Protein AF-A0A1F3AM57-F1 (afdb_monomer)

Secondary structure (DSSP, 8-state):
----GGGGGTTPPB-TT-EETTEE-HHHHHHHHHHHHH-----------TT-HHHHHHHHHHHHHHSSEEEEPTT---TT-EEEEEEEEEETTEEEEEEEEEEEEEETTEEEEEETTTEEEEEE-S-BTTBPPPHHHHTTEEEEEEEGGG-

Solvent-accessible surface area (backbone atoms only — not comparable to full-atom values): 8456 Å² total; per-residue (Å²): 132,89,70,58,81,64,62,84,50,52,67,33,44,58,26,87,88,18,64,47,83,90,17,22,27,34,63,25,46,41,40,46,50,31,41,75,75,64,74,41,84,62,82,84,77,73,94,56,59,96,82,29,43,56,49,50,27,49,44,54,51,49,31,46,73,74,47,62,31,42,76,47,60,89,93,65,60,43,58,71,23,34,39,37,18,47,29,83,46,80,55,96,95,38,81,45,80,39,58,46,36,42,25,27,23,67,38,74,43,30,27,38,34,47,41,88,89,68,24,19,42,77,43,34,51,36,70,48,101,88,45,66,38,35,80,94,43,40,91,28,61,76,50,39,33,34,50,59,93,77,110

Mean predicted aligned error: 6.65 Å

pLDDT: mean 82.61, std 17.7, range [31.44, 97.31]

Structure (mmCIF, N/CA/C/O backbone):
data_AF-A0A1F3AM57-F1
#
_entry.id   AF-A0A1F3AM57-F1
#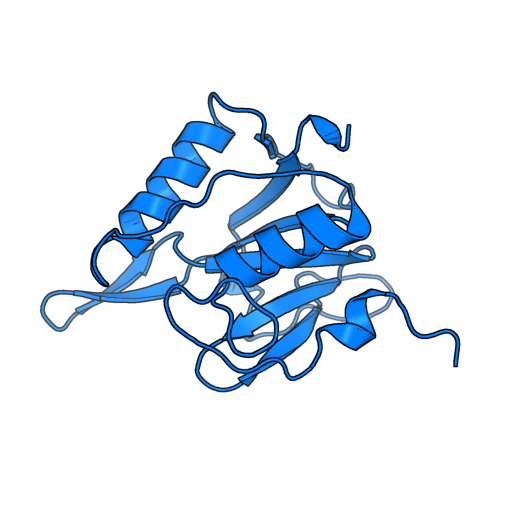
loop_
_atom_site.group_PDB
_atom_site.id
_atom_site.type_symbol
_atom_site.label_atom_id
_atom_site.label_alt_id
_atom_site.label_comp_id
_atom_site.label_asym_id
_atom_site.label_entity_id
_atom_site.label_seq_id
_atom_site.pdbx_PDB_ins_code
_atom_site.Cartn_x
_atom_site.Cartn_y
_atom_site.Cartn_z
_atom_site.occupancy
_atom_site.B_iso_or_equiv
_atom_site.auth_seq_id
_atom_site.auth_comp_id
_atom_site.auth_asym_id
_atom_site.auth_atom_id
_atom_site.pdbx_PDB_model_num
ATOM 1 N N . MET A 1 1 ? -8.028 -14.961 19.979 1.00 37.62 1 MET A N 1
ATOM 2 C CA . MET A 1 1 ? -7.288 -14.233 18.927 1.00 37.62 1 MET A CA 1
ATOM 3 C C . MET A 1 1 ? -8.313 -13.531 18.049 1.00 37.62 1 MET A C 1
ATOM 5 O O . MET A 1 1 ? -8.854 -14.176 17.162 1.00 37.62 1 MET A O 1
ATOM 9 N N . SER A 1 2 ? -8.666 -12.269 18.315 1.00 41.06 2 SER A N 1
ATOM 10 C CA . SER A 1 2 ? -9.439 -11.508 17.324 1.00 41.06 2 SER A CA 1
ATOM 11 C C . SER A 1 2 ? -8.473 -11.122 16.203 1.00 41.06 2 SER A C 1
ATOM 13 O O . SER A 1 2 ? -7.754 -10.131 16.283 1.00 41.06 2 SER A O 1
ATOM 15 N N . GLY A 1 3 ? -8.343 -11.994 15.204 1.00 55.22 3 GLY A N 1
ATOM 16 C CA . GLY A 1 3 ? -7.517 -11.702 14.038 1.00 55.22 3 GLY A CA 1
ATOM 17 C C . GLY A 1 3 ? -8.097 -10.497 13.304 1.00 55.22 3 GLY A C 1
ATOM 18 O O . GLY A 1 3 ? -9.281 -10.482 12.977 1.00 55.22 3 GLY A O 1
ATOM 19 N N . THR A 1 4 ? -7.281 -9.473 13.065 1.00 78.12 4 THR A N 1
ATOM 20 C CA . THR A 1 4 ? -7.630 -8.384 12.143 1.00 78.12 4 THR A CA 1
ATOM 21 C C . THR A 1 4 ? -7.925 -8.964 10.757 1.00 78.12 4 THR A C 1
ATOM 23 O O . THR A 1 4 ? -7.270 -9.931 10.370 1.00 78.12 4 THR A O 1
ATOM 26 N N . TRP A 1 5 ? -8.815 -8.351 9.970 1.00 92.12 5 TRP A N 1
ATOM 27 C CA . TRP A 1 5 ? -9.093 -8.754 8.576 1.00 92.12 5 TRP A CA 1
ATOM 28 C C . TRP A 1 5 ? -7.809 -8.958 7.744 1.00 92.12 5 TRP A C 1
ATOM 30 O O . TRP A 1 5 ? -7.718 -9.866 6.921 1.00 92.12 5 TRP A O 1
ATOM 40 N N . ALA A 1 6 ? -6.766 -8.173 8.032 1.00 94.25 6 ALA A N 1
ATOM 41 C CA . ALA A 1 6 ? -5.485 -8.215 7.338 1.00 94.25 6 ALA A CA 1
ATOM 42 C C . ALA A 1 6 ? -4.707 -9.529 7.519 1.00 94.25 6 ALA A C 1
ATOM 44 O O . ALA A 1 6 ? -3.848 -9.845 6.697 1.00 94.25 6 ALA A O 1
ATOM 45 N N . SER A 1 7 ? -5.002 -10.320 8.558 1.00 93.19 7 SER A N 1
ATOM 46 C CA . SER A 1 7 ? -4.339 -11.608 8.789 1.00 93.19 7 SER A CA 1
ATOM 47 C C . SER A 1 7 ? -4.559 -12.586 7.630 1.00 93.19 7 SER A C 1
ATOM 49 O O . SER A 1 7 ? -3.665 -13.373 7.336 1.00 93.19 7 SER A O 1
ATOM 51 N N . ALA A 1 8 ? -5.687 -12.481 6.916 1.00 94.31 8 ALA A N 1
ATOM 52 C CA . ALA A 1 8 ? -6.000 -13.298 5.739 1.00 94.31 8 ALA A CA 1
ATOM 53 C C . ALA A 1 8 ? -5.132 -12.987 4.502 1.00 94.31 8 ALA A C 1
ATOM 55 O O . ALA A 1 8 ? -5.259 -13.664 3.482 1.00 94.31 8 ALA A O 1
ATOM 56 N N . TYR A 1 9 ? -4.284 -11.958 4.578 1.00 96.12 9 TYR A N 1
ATOM 57 C CA . TYR A 1 9 ? -3.409 -11.515 3.494 1.00 96.12 9 TYR A CA 1
ATOM 58 C C . TYR A 1 9 ? -1.933 -11.653 3.835 1.00 96.12 9 TYR A C 1
ATOM 60 O O . TYR A 1 9 ? -1.102 -11.225 3.042 1.00 96.12 9 TYR A O 1
ATOM 68 N N . ILE A 1 10 ? -1.568 -12.182 5.001 1.00 96.12 10 ILE A N 1
ATOM 69 C CA . ILE A 1 10 ? -0.164 -12.424 5.346 1.00 96.12 10 ILE A CA 1
ATOM 70 C C . ILE A 1 10 ? 0.301 -13.690 4.621 1.00 96.12 10 ILE A C 1
ATOM 72 O O . ILE A 1 10 ? -0.381 -14.709 4.658 1.00 96.12 10 ILE A O 1
ATOM 76 N N . GLY A 1 11 ? 1.467 -13.633 3.974 1.00 96.31 11 GLY A N 1
ATOM 77 C CA . GLY A 1 11 ? 2.055 -14.782 3.281 1.00 96.31 11 GLY A CA 1
ATOM 78 C C . GLY A 1 11 ? 1.476 -15.071 1.892 1.00 96.31 11 GLY A C 1
ATOM 79 O O . GLY A 1 11 ? 1.730 -16.143 1.351 1.00 96.31 11 GLY A O 1
ATOM 80 N N . LEU A 1 12 ? 0.740 -14.138 1.281 1.00 97.31 12 LEU A N 1
ATOM 81 C CA . LEU A 1 12 ? 0.358 -14.243 -0.128 1.00 97.31 12 LEU A CA 1
ATOM 82 C C . LEU A 1 12 ? 1.614 -14.209 -1.015 1.00 97.31 12 LEU A C 1
ATOM 84 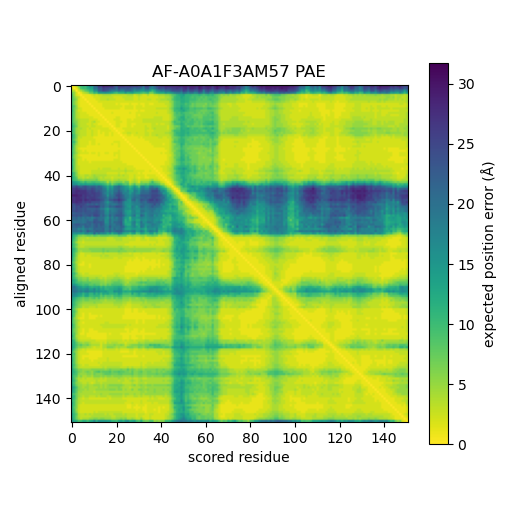O O . LEU A 1 12 ? 2.522 -13.398 -0.778 1.00 97.31 12 LEU A O 1
ATOM 88 N N . PRO A 1 13 ? 1.691 -15.071 -2.042 1.00 96.50 13 PRO A N 1
ATOM 89 C CA . PRO A 1 13 ? 2.841 -15.124 -2.928 1.00 96.50 13 PRO A CA 1
ATOM 90 C C . PRO A 1 13 ? 2.918 -13.874 -3.806 1.00 96.50 13 PRO A C 1
ATOM 92 O O . PRO A 1 13 ? 1.913 -13.325 -4.263 1.00 96.50 13 PRO A O 1
ATOM 95 N N . TYR A 1 14 ? 4.146 -13.431 -4.073 1.00 93.69 14 TYR A N 1
ATOM 96 C CA . TYR A 1 14 ? 4.367 -12.342 -5.014 1.00 93.69 14 TYR A CA 1
ATOM 97 C C . TYR A 1 14 ? 4.258 -12.858 -6.450 1.00 93.69 14 TYR A C 1
ATOM 99 O O . TYR A 1 14 ? 4.990 -13.770 -6.837 1.00 93.69 14 TYR A O 1
ATOM 107 N N . ARG A 1 15 ? 3.421 -12.210 -7.260 1.00 91.44 15 ARG A N 1
ATOM 108 C CA . ARG A 1 15 ? 3.331 -12.413 -8.709 1.00 91.44 15 ARG A CA 1
ATOM 109 C C . ARG A 1 15 ? 3.274 -11.046 -9.381 1.00 91.44 15 ARG A C 1
ATOM 111 O O . ARG A 1 15 ? 2.407 -10.241 -9.061 1.00 91.44 15 ARG A O 1
ATOM 118 N N . ALA A 1 16 ? 4.205 -10.767 -10.293 1.00 85.25 16 ALA A N 1
ATOM 119 C CA . ALA A 1 16 ? 4.155 -9.535 -11.082 1.00 85.25 16 ALA A CA 1
ATOM 120 C C . ALA A 1 16 ? 2.835 -9.484 -11.869 1.00 85.25 16 ALA A C 1
ATOM 122 O O . ALA A 1 16 ? 2.442 -10.501 -12.435 1.00 85.25 16 ALA A O 1
ATOM 123 N N . ASN A 1 17 ? 2.151 -8.336 -11.866 1.00 81.50 17 ASN A N 1
ATOM 124 C CA . ASN A 1 17 ? 0.811 -8.163 -12.439 1.00 81.50 17 ASN A CA 1
ATOM 125 C C . ASN A 1 17 ? -0.271 -9.070 -11.825 1.00 81.50 17 ASN A C 1
ATOM 127 O O . ASN A 1 17 ? -1.369 -9.173 -12.358 1.00 81.50 17 ASN A O 1
ATOM 131 N N . GLY A 1 18 ? 0.009 -9.707 -10.686 1.00 87.44 18 GLY A N 1
ATOM 132 C CA . GLY A 1 18 ? -0.951 -10.544 -9.983 1.00 87.44 18 GLY A CA 1
ATOM 133 C C . GLY A 1 18 ? -2.069 -9.719 -9.346 1.00 87.44 18 GLY A C 1
ATOM 134 O O . GLY A 1 18 ? -1.809 -8.628 -8.823 1.00 87.44 18 GLY A O 1
ATOM 135 N N . ARG A 1 19 ? -3.303 -10.227 -9.390 1.00 90.00 19 ARG A N 1
ATOM 136 C CA . ARG A 1 19 ? -4.524 -9.556 -8.899 1.00 90.00 19 ARG A CA 1
ATOM 137 C C . ARG A 1 19 ? -5.374 -10.430 -7.976 1.00 90.00 19 ARG A C 1
ATOM 139 O O . ARG A 1 19 ? -6.403 -9.973 -7.496 1.00 90.00 19 ARG A O 1
ATOM 146 N N . GLU A 1 20 ? -4.925 -11.650 -7.706 1.00 90.94 20 GLU A N 1
ATOM 147 C CA . GLU A 1 20 ? -5.691 -12.667 -6.992 1.00 90.94 20 GLU A CA 1
ATOM 148 C C . GLU A 1 20 ? -4.884 -13.256 -5.833 1.00 90.94 20 GLU A C 1
ATOM 150 O O . GLU A 1 20 ? -3.666 -13.111 -5.745 1.00 90.94 20 GLU A O 1
ATOM 155 N N . ARG A 1 21 ? -5.561 -13.946 -4.914 1.00 93.19 21 ARG A N 1
ATOM 156 C CA . ARG A 1 21 ? -4.947 -14.495 -3.693 1.00 93.19 21 ARG A CA 1
ATOM 157 C C . ARG A 1 21 ? -3.844 -15.532 -3.966 1.00 93.19 21 ARG A C 1
ATOM 159 O O . ARG A 1 21 ? -2.987 -15.738 -3.113 1.00 93.19 21 ARG A O 1
ATOM 166 N N . ASP A 1 22 ? -3.815 -16.153 -5.143 1.00 93.12 22 ASP A N 1
ATOM 167 C CA . ASP A 1 22 ? -2.760 -17.087 -5.566 1.00 93.12 22 ASP A CA 1
ATOM 168 C C . ASP A 1 22 ? -1.483 -16.381 -6.088 1.00 93.12 22 ASP A C 1
ATOM 170 O O . ASP A 1 22 ? -0.495 -17.033 -6.453 1.00 93.12 22 ASP A O 1
ATOM 174 N N . GLY A 1 23 ? -1.492 -15.045 -6.133 1.00 93.56 23 GLY A N 1
ATOM 175 C CA . GLY A 1 23 ? -0.388 -14.221 -6.599 1.00 93.56 23 GLY A CA 1
ATOM 176 C C . GLY A 1 23 ? -0.778 -12.757 -6.772 1.00 93.56 23 GLY A C 1
ATOM 177 O O . GLY A 1 23 ? -1.564 -12.424 -7.657 1.00 93.56 23 GLY A O 1
ATOM 178 N N . VAL A 1 24 ? -0.135 -11.863 -6.015 1.00 93.31 24 VAL A N 1
ATOM 179 C CA . VAL A 1 24 ? -0.315 -10.403 -6.139 1.00 93.31 24 VAL A CA 1
ATOM 180 C C . VAL A 1 24 ? 1.008 -9.658 -6.288 1.00 93.31 24 VAL A C 1
ATOM 182 O O . VAL A 1 24 ? 2.049 -10.094 -5.794 1.00 93.31 24 VAL A O 1
ATOM 185 N N . ASP A 1 25 ? 0.978 -8.495 -6.937 1.00 90.19 25 ASP A N 1
ATOM 186 C CA . ASP A 1 25 ? 2.015 -7.476 -6.757 1.00 90.19 25 ASP A CA 1
ATOM 187 C C . ASP A 1 25 ? 1.569 -6.435 -5.715 1.00 90.19 25 ASP A C 1
ATOM 189 O O . ASP A 1 25 ? 0.530 -6.581 -5.070 1.00 90.19 25 ASP A O 1
ATOM 193 N N . CYS A 1 26 ? 2.365 -5.383 -5.501 1.00 90.31 26 CYS A N 1
ATOM 194 C CA . CYS A 1 26 ? 2.023 -4.375 -4.499 1.00 90.31 26 CYS A CA 1
ATOM 195 C C . CYS A 1 26 ? 0.736 -3.606 -4.818 1.00 90.31 26 CYS A C 1
ATOM 197 O O . CYS A 1 26 ? 0.016 -3.266 -3.886 1.00 90.31 26 CYS A O 1
ATOM 199 N N . TRP A 1 27 ? 0.428 -3.360 -6.096 1.00 89.69 27 TRP A N 1
ATOM 200 C CA . TRP A 1 27 ? -0.819 -2.701 -6.476 1.00 89.69 27 TRP A CA 1
ATOM 201 C C . TRP A 1 27 ? -1.989 -3.680 -6.454 1.00 89.69 27 TRP A C 1
ATOM 203 O O . TRP A 1 27 ? -3.032 -3.364 -5.897 1.00 89.69 27 TRP A O 1
ATOM 213 N N . GLY A 1 28 ? -1.798 -4.895 -6.970 1.00 90.44 28 GLY A N 1
ATOM 214 C CA . GLY A 1 28 ? -2.783 -5.970 -6.898 1.00 90.44 28 GLY A CA 1
ATOM 215 C C . GLY A 1 28 ? -3.231 -6.262 -5.469 1.00 90.44 28 GLY A C 1
ATOM 216 O O . GLY A 1 28 ? -4.421 -6.427 -5.236 1.00 90.44 28 GLY A O 1
ATOM 217 N N . LEU A 1 29 ? -2.312 -6.222 -4.499 1.00 94.56 29 LEU A N 1
ATOM 218 C CA . LEU A 1 29 ? -2.644 -6.359 -3.082 1.00 94.56 29 LEU A CA 1
ATOM 219 C C . LEU A 1 29 ? -3.525 -5.211 -2.568 1.00 94.56 29 LEU A C 1
ATOM 221 O O . LEU A 1 29 ? -4.501 -5.466 -1.871 1.00 94.56 29 LEU A O 1
ATOM 225 N N . VAL A 1 30 ? -3.196 -3.959 -2.910 1.00 93.31 30 VAL A N 1
ATOM 226 C CA . VAL A 1 30 ? -4.009 -2.787 -2.540 1.00 93.31 30 VAL A CA 1
ATOM 227 C C . VAL A 1 30 ? -5.409 -2.906 -3.140 1.00 93.31 30 VAL A C 1
ATOM 229 O O . VAL A 1 30 ? -6.388 -2.764 -2.415 1.00 93.31 30 VAL A O 1
ATOM 232 N N . ARG A 1 31 ? -5.506 -3.222 -4.438 1.00 91.94 31 ARG A N 1
ATOM 233 C CA . ARG A 1 31 ? -6.783 -3.416 -5.140 1.00 91.94 31 ARG A CA 1
ATOM 234 C C . ARG A 1 31 ? -7.634 -4.490 -4.483 1.00 91.94 31 ARG A C 1
ATOM 236 O O . ARG A 1 31 ? -8.794 -4.239 -4.185 1.00 91.94 31 ARG A O 1
ATOM 243 N N . LEU A 1 32 ? -7.039 -5.655 -4.231 1.00 94.88 32 LEU A N 1
ATOM 244 C CA . LEU A 1 32 ? -7.718 -6.789 -3.618 1.00 94.88 32 LEU A CA 1
ATOM 245 C C . LEU A 1 32 ? -8.290 -6.410 -2.246 1.00 94.88 32 LEU A C 1
ATOM 247 O O . LEU A 1 32 ? -9.470 -6.619 -1.992 1.00 94.88 32 LEU A O 1
ATOM 251 N N . VAL A 1 33 ? -7.480 -5.779 -1.390 1.00 96.31 33 VAL A N 1
ATOM 252 C CA . VAL A 1 33 ? -7.913 -5.350 -0.051 1.00 96.31 33 VAL A CA 1
ATOM 253 C C . VAL A 1 33 ? -9.032 -4.308 -0.114 1.00 96.31 33 VAL A C 1
ATOM 255 O O . VAL A 1 33 ? -10.008 -4.419 0.628 1.00 96.31 33 VAL A O 1
ATOM 258 N N . LEU A 1 34 ? -8.903 -3.293 -0.973 1.00 94.62 34 LEU A N 1
ATOM 259 C CA . LEU A 1 34 ? -9.906 -2.233 -1.104 1.00 94.62 34 LEU A CA 1
ATOM 260 C C . LEU A 1 34 ? -11.237 -2.761 -1.648 1.00 94.62 34 LEU A C 1
ATOM 262 O O . LEU A 1 34 ? -12.293 -2.397 -1.127 1.00 94.62 34 LEU A O 1
ATOM 266 N N . ALA A 1 35 ? -11.190 -3.656 -2.634 1.00 95.12 35 ALA A N 1
ATOM 267 C CA . ALA A 1 35 ? -12.380 -4.284 -3.186 1.00 95.12 35 ALA A CA 1
ATOM 268 C C . ALA A 1 35 ? -13.085 -5.162 -2.139 1.00 95.12 35 ALA A C 1
ATOM 270 O O . ALA A 1 35 ? -14.287 -5.016 -1.928 1.00 95.12 35 ALA A O 1
ATOM 271 N N . GLU A 1 36 ? -12.344 -6.033 -1.444 1.00 95.50 36 GLU A N 1
ATOM 272 C CA . GLU A 1 36 ? -12.927 -6.998 -0.504 1.00 95.50 36 GLU A CA 1
ATOM 273 C C . GLU A 1 36 ? -13.434 -6.368 0.804 1.00 95.50 36 GLU A C 1
ATOM 275 O O . GLU A 1 36 ? -14.424 -6.841 1.364 1.00 95.50 36 GLU A O 1
A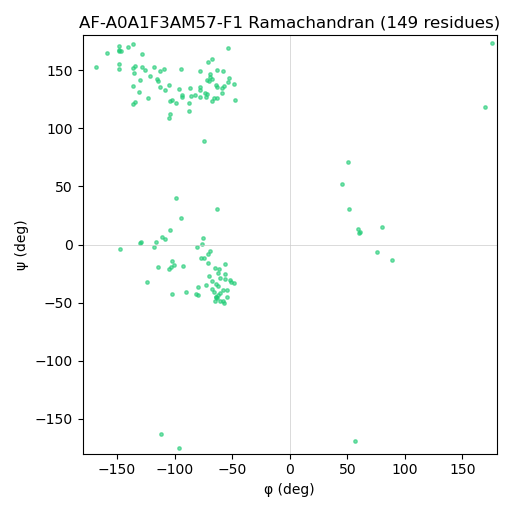TOM 280 N N . HIS A 1 37 ? -12.767 -5.330 1.323 1.00 95.81 37 HIS A N 1
ATOM 281 C CA . HIS A 1 37 ? -13.068 -4.797 2.661 1.00 95.81 37 HIS A CA 1
ATOM 282 C C . HIS A 1 37 ? -13.631 -3.382 2.691 1.00 95.81 37 HIS A C 1
ATOM 284 O O . HIS A 1 37 ? -14.231 -3.008 3.698 1.00 95.81 37 HIS A O 1
ATOM 290 N N . ALA A 1 38 ? -13.453 -2.604 1.626 1.00 93.00 38 ALA A N 1
ATOM 291 C CA . ALA A 1 38 ? -13.942 -1.233 1.567 1.00 93.00 38 ALA A CA 1
ATOM 292 C C . ALA A 1 38 ? -14.974 -0.999 0.455 1.00 93.00 38 ALA A C 1
ATOM 294 O O . ALA A 1 38 ? -15.482 0.113 0.344 1.00 93.00 38 ALA A O 1
ATOM 295 N N . ALA A 1 39 ? -15.284 -2.017 -0.362 1.00 94.69 39 ALA A N 1
ATOM 296 C CA . ALA A 1 39 ? -16.121 -1.882 -1.556 1.00 94.69 39 ALA A CA 1
ATOM 297 C C . ALA A 1 39 ? -15.652 -0.745 -2.491 1.00 94.69 39 ALA A C 1
ATOM 299 O O . ALA A 1 39 ? -16.452 -0.118 -3.184 1.00 94.69 39 ALA A O 1
ATOM 300 N N . VAL A 1 40 ? -14.341 -0.472 -2.503 1.00 90.75 40 VAL A N 1
ATOM 301 C CA . VAL A 1 40 ? -13.721 0.533 -3.368 1.00 90.75 40 VAL A CA 1
ATOM 302 C C . VAL A 1 40 ? -12.998 -0.191 -4.491 1.00 90.75 40 VAL A C 1
ATOM 304 O O . VAL A 1 40 ? -11.950 -0.798 -4.274 1.00 90.75 40 VAL A O 1
ATOM 307 N N . ASP A 1 41 ? -13.542 -0.094 -5.701 1.00 87.38 41 ASP A N 1
ATOM 308 C CA . ASP A 1 41 ? -12.815 -0.493 -6.899 1.00 87.38 41 ASP A CA 1
ATOM 309 C C . ASP A 1 41 ? -11.899 0.649 -7.340 1.00 87.38 41 ASP A C 1
ATOM 311 O O . ASP A 1 41 ? -12.315 1.804 -7.468 1.00 87.38 41 ASP A O 1
ATOM 315 N N . VAL A 1 42 ? -10.630 0.322 -7.549 1.00 82.56 42 VAL A N 1
ATOM 316 C CA . VAL A 1 42 ? -9.633 1.256 -8.066 1.00 82.56 42 VAL A CA 1
ATOM 317 C C . VAL A 1 42 ? -9.051 0.677 -9.352 1.00 82.56 42 VAL A C 1
ATOM 319 O O . VAL A 1 42 ? -8.887 -0.548 -9.449 1.00 82.56 42 VAL A O 1
ATOM 322 N N . PRO A 1 43 ? -8.707 1.524 -10.341 1.00 78.69 43 PRO A N 1
ATOM 323 C CA . PRO A 1 43 ? -8.306 1.047 -11.655 1.00 78.69 43 PRO A CA 1
ATOM 324 C C . PRO A 1 43 ? -7.174 0.019 -11.599 1.00 78.69 43 PRO A C 1
ATOM 326 O O . PRO A 1 43 ? -6.201 0.166 -10.844 1.00 78.69 43 PRO A O 1
ATOM 329 N N . ASP A 1 44 ? -7.266 -1.009 -12.448 1.00 72.81 44 ASP A N 1
ATOM 330 C CA . ASP A 1 44 ? -6.063 -1.751 -12.792 1.00 72.81 44 ASP A CA 1
ATOM 331 C C . ASP A 1 44 ? -5.163 -0.828 -13.595 1.00 72.81 44 ASP A C 1
ATOM 333 O O . ASP A 1 44 ? -5.554 -0.307 -14.638 1.00 72.81 44 ASP A O 1
ATOM 337 N N . TYR A 1 45 ? -3.943 -0.639 -13.121 1.00 62.41 45 TYR A N 1
ATOM 338 C CA . TYR A 1 45 ? -2.924 0.042 -13.903 1.00 62.41 45 TYR A CA 1
ATOM 339 C C . TYR A 1 45 ? -2.048 -0.970 -14.678 1.00 62.41 45 TYR A C 1
ATOM 341 O O . TYR A 1 45 ? -0.906 -0.651 -14.988 1.00 62.41 45 TYR A O 1
ATOM 349 N N . GLY A 1 46 ? -2.556 -2.187 -14.931 1.00 43.56 46 GLY A N 1
ATOM 350 C CA . GLY A 1 46 ? -1.879 -3.324 -15.573 1.00 43.56 46 GLY A CA 1
ATOM 351 C C . GLY A 1 46 ? -1.524 -3.152 -17.060 1.00 43.56 46 GLY A C 1
ATOM 352 O O . GLY A 1 46 ? -2.090 -2.310 -17.748 1.00 43.56 46 GLY A O 1
ATOM 353 N N . GLU A 1 47 ? -0.557 -3.975 -17.497 1.00 36.94 47 GLU A N 1
ATOM 354 C CA . GLU A 1 47 ? 0.238 -3.916 -18.743 1.00 36.94 47 GLU A CA 1
ATOM 355 C C . GLU A 1 47 ? 0.895 -2.570 -19.029 1.00 36.94 47 GLU A C 1
ATOM 357 O O . GLU A 1 47 ? 0.591 -1.828 -19.959 1.00 36.94 47 GLU A O 1
ATOM 362 N N . VAL A 1 48 ? 1.899 -2.295 -18.217 1.00 36.09 48 VAL A N 1
ATOM 363 C CA . VAL A 1 48 ? 2.973 -1.400 -18.592 1.00 36.09 48 VAL A CA 1
ATOM 364 C C . VAL A 1 48 ? 4.237 -2.198 -18.234 1.00 36.09 48 VAL A C 1
ATOM 366 O O . VAL A 1 48 ? 4.265 -2.842 -17.181 1.00 36.09 48 VAL A O 1
ATOM 369 N N . ASP A 1 49 ? 5.204 -2.287 -19.146 1.00 31.44 49 ASP A N 1
ATOM 370 C CA . ASP A 1 49 ? 6.347 -3.215 -19.110 1.00 31.44 49 ASP A CA 1
ATOM 371 C C . ASP A 1 49 ? 7.126 -3.104 -17.777 1.00 31.44 49 ASP A C 1
ATOM 373 O O . ASP A 1 49 ? 6.926 -2.171 -17.002 1.00 31.44 49 ASP A O 1
ATOM 377 N N . ALA A 1 50 ? 8.065 -3.997 -17.449 1.00 34.88 50 ALA A N 1
ATOM 378 C CA . ALA A 1 50 ? 8.823 -3.893 -16.183 1.00 34.88 50 ALA A CA 1
ATOM 379 C C . ALA A 1 50 ? 9.560 -2.531 -16.007 1.00 34.88 50 ALA A C 1
ATOM 381 O O . ALA A 1 50 ? 9.923 -2.150 -14.889 1.00 34.88 50 ALA A O 1
ATOM 382 N N . ALA A 1 51 ? 9.722 -1.776 -17.102 1.00 31.64 51 ALA A N 1
ATOM 383 C CA . ALA A 1 51 ? 10.203 -0.395 -17.174 1.00 31.64 51 ALA A CA 1
ATOM 384 C C . ALA A 1 51 ? 9.164 0.688 -16.774 1.00 31.64 51 ALA A C 1
ATOM 386 O O . ALA A 1 51 ? 9.520 1.839 -16.525 1.00 31.64 51 ALA A O 1
ATOM 387 N N . ASP A 1 52 ? 7.889 0.338 -16.634 1.00 37.97 52 ASP A N 1
ATOM 388 C CA . ASP A 1 52 ? 6.762 1.256 -16.469 1.00 37.97 52 ASP A CA 1
ATOM 389 C C . ASP A 1 52 ? 6.104 1.236 -15.077 1.00 37.97 52 ASP A C 1
ATOM 391 O O . ASP A 1 52 ? 5.158 1.979 -14.799 1.00 37.97 52 ASP A O 1
ATOM 395 N N . LEU A 1 53 ? 6.685 0.513 -14.124 1.00 42.03 53 LEU A N 1
ATOM 396 C CA . LEU A 1 53 ? 6.460 0.734 -12.688 1.00 42.03 53 LEU A CA 1
ATOM 397 C C . LEU A 1 53 ? 6.688 2.219 -12.300 1.00 42.03 53 LEU A C 1
ATOM 399 O O . LEU A 1 53 ? 6.002 2.775 -11.439 1.00 42.03 53 LEU A O 1
ATOM 403 N N . LEU A 1 54 ? 7.591 2.898 -13.018 1.00 43.78 54 LEU A N 1
ATOM 404 C CA . LEU A 1 54 ? 7.802 4.350 -13.015 1.00 43.78 54 LEU A CA 1
ATOM 405 C C . LEU A 1 54 ? 6.582 5.157 -13.499 1.00 43.78 54 LEU A C 1
ATOM 407 O O . LEU A 1 54 ? 6.305 6.232 -12.960 1.00 43.78 54 LEU A O 1
ATOM 411 N N . ARG A 1 55 ? 5.832 4.646 -14.484 1.00 44.62 55 ARG A N 1
ATOM 412 C CA . ARG A 1 55 ? 4.607 5.265 -15.008 1.00 44.62 55 ARG A CA 1
ATOM 413 C C . ARG A 1 55 ? 3.399 5.007 -14.124 1.00 44.62 55 ARG A C 1
ATOM 415 O O . ARG A 1 55 ? 2.634 5.946 -13.958 1.00 44.62 55 ARG A O 1
ATOM 422 N N . VAL A 1 56 ? 3.248 3.831 -13.509 1.00 51.16 56 VAL A N 1
ATOM 423 C CA . VAL A 1 56 ? 2.193 3.578 -12.500 1.00 51.16 56 VAL A CA 1
ATOM 424 C C . VAL A 1 56 ? 2.370 4.519 -11.315 1.00 51.16 56 VAL A C 1
ATOM 426 O O . VAL A 1 56 ? 1.425 5.151 -10.867 1.00 51.16 56 VAL A O 1
ATOM 429 N N . ALA A 1 57 ? 3.607 4.725 -10.878 1.00 52.06 57 ALA A N 1
ATOM 430 C CA . ALA A 1 57 ? 3.929 5.714 -9.867 1.00 52.06 57 ALA A CA 1
ATOM 431 C C . ALA A 1 57 ? 3.734 7.168 -10.313 1.00 52.06 57 ALA A C 1
ATOM 433 O O . ALA A 1 57 ? 3.305 8.014 -9.531 1.00 52.06 57 ALA A O 1
ATOM 434 N N . GLY A 1 58 ? 4.073 7.476 -11.567 1.00 52.56 58 GLY A N 1
ATOM 435 C CA . GLY A 1 58 ? 3.818 8.774 -12.184 1.00 52.56 58 GLY A CA 1
ATOM 436 C C . GLY A 1 58 ? 2.326 9.042 -12.391 1.00 52.56 58 GLY A C 1
ATOM 437 O O . GLY A 1 58 ? 1.903 10.189 -12.301 1.00 52.56 58 GLY A O 1
ATOM 438 N N . ARG A 1 59 ? 1.523 7.999 -12.625 1.00 53.00 59 ARG A N 1
ATOM 439 C CA . ARG A 1 59 ? 0.070 8.055 -12.787 1.00 53.00 59 ARG A CA 1
ATOM 440 C C . ARG A 1 59 ? -0.637 8.097 -11.442 1.00 53.00 59 ARG A C 1
ATOM 442 O O . ARG A 1 59 ? -1.445 8.981 -11.278 1.00 53.00 59 ARG A O 1
ATOM 449 N N . PHE A 1 60 ? -0.236 7.309 -10.446 1.00 54.12 60 PHE A N 1
ATOM 450 C CA . PHE A 1 60 ? -0.676 7.489 -9.059 1.00 54.12 60 PHE A CA 1
ATOM 451 C C . PHE A 1 60 ? -0.317 8.886 -8.542 1.00 54.12 60 PHE A C 1
ATOM 453 O O . PHE A 1 60 ? -1.130 9.529 -7.897 1.00 54.12 60 PHE A O 1
ATOM 460 N N . ARG A 1 61 ? 0.866 9.419 -8.881 1.00 52.34 61 ARG A N 1
ATOM 461 C CA . ARG A 1 61 ? 1.221 10.810 -8.565 1.00 52.34 61 ARG A CA 1
ATOM 462 C C . ARG A 1 61 ? 0.317 11.817 -9.289 1.00 52.34 61 ARG A C 1
ATOM 464 O O . ARG A 1 61 ? -0.155 12.743 -8.640 1.00 52.34 61 ARG A O 1
ATOM 471 N N . ARG A 1 62 ? 0.049 11.636 -10.588 1.00 49.94 62 ARG A N 1
ATOM 472 C CA . ARG A 1 62 ? -0.891 12.479 -11.356 1.00 49.94 62 ARG A CA 1
ATOM 473 C C . ARG A 1 62 ? -2.326 12.385 -10.821 1.00 49.94 62 ARG A C 1
ATOM 475 O O . ARG A 1 62 ? -2.953 13.415 -10.606 1.00 49.94 62 ARG A O 1
ATOM 482 N N . ASP A 1 63 ? -2.804 11.189 -10.508 1.00 50.81 63 ASP A N 1
ATOM 483 C CA . ASP A 1 63 ? -4.118 10.922 -9.917 1.00 50.81 63 ASP A CA 1
ATOM 484 C C . ASP A 1 63 ? -4.180 11.406 -8.454 1.00 50.81 63 ASP A C 1
ATOM 486 O O . ASP A 1 63 ? -5.235 11.803 -7.988 1.00 50.81 63 ASP A O 1
ATOM 490 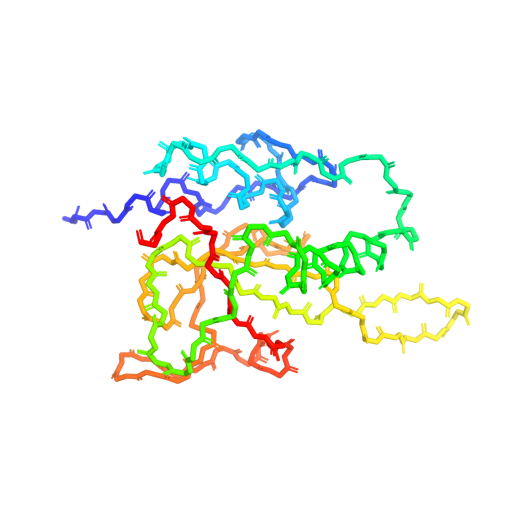N N . SER A 1 64 ? -3.065 11.476 -7.722 1.00 51.28 64 SER A N 1
ATOM 491 C CA . SER A 1 64 ? -3.009 12.137 -6.404 1.00 51.28 64 SER A CA 1
ATOM 492 C C . SER A 1 64 ? -3.020 13.665 -6.477 1.00 51.28 64 SER A C 1
ATOM 494 O O . SER A 1 64 ? -3.172 14.331 -5.458 1.00 51.28 64 SER A O 1
ATOM 496 N N . GLN A 1 65 ? -2.830 14.225 -7.674 1.00 52.38 65 GLN A N 1
ATOM 497 C CA . GLN A 1 65 ? -2.927 15.660 -7.943 1.00 52.38 65 GLN A CA 1
ATOM 498 C C . GLN A 1 65 ? -4.243 16.047 -8.638 1.00 52.38 65 GLN A C 1
ATOM 500 O O . GLN A 1 65 ? -4.597 17.220 -8.614 1.00 52.38 65 GLN A O 1
ATOM 505 N N . SER A 1 66 ? -4.956 15.101 -9.266 1.00 50.56 66 SER A N 1
ATOM 506 C CA . SER A 1 66 ? -6.130 15.390 -10.116 1.00 50.56 66 SER A CA 1
ATOM 507 C C . SER A 1 66 ? -7.240 14.325 -10.114 1.00 50.56 66 SER A C 1
ATOM 509 O O . SER A 1 66 ? -8.274 14.517 -10.745 1.00 50.56 66 SER A O 1
ATOM 511 N N . GLY A 1 67 ? -7.041 13.206 -9.423 1.00 65.31 67 GLY A N 1
ATOM 512 C CA . GLY A 1 67 ? -7.975 12.086 -9.301 1.00 65.31 67 GLY A CA 1
ATOM 513 C C . GLY A 1 67 ? -8.542 11.955 -7.880 1.00 65.31 67 GLY A C 1
ATOM 514 O O . GLY A 1 67 ? -8.442 12.887 -7.082 1.00 65.31 67 GLY A O 1
ATOM 515 N N . PRO A 1 68 ? -9.135 10.802 -7.521 1.00 79.75 68 PRO A N 1
ATOM 516 C CA . PRO A 1 68 ? -9.879 10.641 -6.268 1.00 79.75 68 PRO A CA 1
ATOM 517 C C . PRO A 1 68 ? -8.984 10.520 -5.025 1.00 79.75 68 PRO A C 1
ATOM 519 O O . PRO A 1 68 ? -9.485 10.243 -3.942 1.00 79.75 68 PRO A O 1
ATOM 522 N N . TRP A 1 69 ? -7.666 10.675 -5.148 1.00 83.12 69 TRP A N 1
ATOM 523 C CA . TRP A 1 69 ? -6.727 10.455 -4.053 1.00 83.12 69 TRP A CA 1
ATOM 524 C C . TRP A 1 69 ? -6.334 11.772 -3.396 1.00 83.12 69 TRP A C 1
ATOM 526 O O . TRP A 1 69 ? -5.739 12.640 -4.029 1.00 83.12 69 TRP A O 1
ATOM 536 N N . ARG A 1 70 ? -6.588 11.890 -2.094 1.00 84.75 70 ARG A N 1
ATOM 537 C CA . ARG A 1 70 ? -6.170 13.033 -1.280 1.00 84.75 70 ARG A CA 1
ATOM 538 C C . ARG A 1 70 ? -4.994 12.645 -0.397 1.00 84.75 70 ARG A C 1
ATOM 540 O O . ARG A 1 70 ? -5.002 11.581 0.218 1.00 84.75 70 ARG A O 1
ATOM 547 N N . ARG A 1 71 ? -3.993 13.520 -0.294 1.00 87.75 71 ARG A N 1
ATOM 548 C CA . ARG A 1 71 ? -2.898 13.345 0.666 1.00 87.75 71 ARG A CA 1
ATOM 549 C C . ARG A 1 71 ? -3.438 13.385 2.098 1.00 87.75 71 ARG A C 1
ATOM 551 O O . ARG A 1 71 ? -4.256 14.237 2.425 1.00 87.75 71 ARG A O 1
ATOM 558 N N . VAL A 1 72 ? -2.972 12.461 2.926 1.00 91.12 72 VAL A N 1
ATOM 559 C CA . VAL A 1 72 ? -3.282 12.402 4.356 1.00 91.12 72 VAL A CA 1
ATOM 560 C C . VAL A 1 72 ? -2.152 13.074 5.125 1.00 91.12 72 VAL A C 1
ATOM 562 O O . VAL A 1 72 ? -0.974 12.836 4.833 1.00 91.12 72 VAL A O 1
ATOM 565 N N . GLU A 1 73 ? -2.510 13.933 6.076 1.00 93.62 73 GLU A N 1
ATOM 566 C CA . GLU A 1 73 ? -1.537 14.588 6.947 1.00 93.62 73 GLU A CA 1
ATOM 567 C C . GLU A 1 73 ? -0.925 13.597 7.949 1.00 93.62 73 GLU A C 1
ATOM 569 O O . GLU A 1 73 ? -1.512 12.544 8.226 1.00 93.62 73 GLU A O 1
ATOM 574 N N . PRO A 1 74 ? 0.276 13.888 8.479 1.00 88.25 74 PRO A N 1
ATOM 575 C CA . PRO A 1 74 ? 0.903 13.052 9.495 1.00 88.25 74 PRO A CA 1
ATOM 576 C C . PRO A 1 74 ? -0.057 12.711 10.642 1.00 88.25 74 PRO A C 1
ATOM 578 O O . PRO A 1 74 ? -0.827 13.555 11.091 1.00 88.25 74 PRO A O 1
ATOM 581 N N . ASP A 1 75 ? -0.011 11.451 11.078 1.00 88.38 75 ASP A N 1
ATOM 582 C CA . ASP A 1 75 ? -0.805 10.897 12.184 1.00 88.38 75 ASP A CA 1
ATOM 583 C C . ASP A 1 75 ? -2.335 10.932 12.015 1.00 88.38 75 ASP A C 1
ATOM 585 O O . ASP A 1 75 ? -3.068 10.601 12.944 1.00 88.38 75 ASP A O 1
ATOM 589 N N . GLN A 1 76 ? -2.825 11.248 10.813 1.00 95.06 76 GLN A N 1
ATOM 590 C CA . GLN A 1 76 ? -4.244 11.151 10.445 1.00 95.06 76 GLN A CA 1
ATOM 591 C C . GLN A 1 76 ? -4.562 9.941 9.558 1.00 95.06 76 GLN A C 1
ATOM 593 O O . GLN A 1 76 ? -5.638 9.867 8.955 1.00 95.06 76 GLN A O 1
ATOM 598 N N . ASP A 1 77 ? -3.625 9.004 9.430 1.00 95.06 77 ASP A N 1
ATOM 599 C CA . ASP A 1 77 ? -3.828 7.781 8.670 1.00 95.06 77 ASP A CA 1
ATOM 600 C C . ASP A 1 77 ? -4.827 6.842 9.339 1.00 95.06 77 ASP A C 1
ATOM 602 O O . ASP A 1 77 ? -4.908 6.721 10.561 1.00 95.06 77 ASP A O 1
ATOM 606 N N . GLN A 1 78 ? -5.559 6.123 8.503 1.00 95.56 78 GLN A N 1
ATOM 607 C CA . GLN A 1 78 ? -6.533 5.134 8.930 1.00 95.56 78 GLN A CA 1
ATOM 608 C C . GLN A 1 78 ? -6.409 3.865 8.086 1.00 95.56 78 GLN A C 1
ATOM 610 O O . GLN A 1 78 ? -5.672 3.816 7.099 1.00 95.56 78 GLN A O 1
ATOM 615 N N . ALA A 1 79 ? -7.139 2.820 8.473 1.00 96.69 79 ALA A N 1
ATOM 616 C CA . ALA A 1 79 ? -7.229 1.611 7.664 1.00 96.69 79 ALA A CA 1
ATOM 617 C C . ALA A 1 79 ? -7.644 1.943 6.218 1.00 96.69 79 ALA A C 1
ATOM 619 O O . ALA A 1 79 ? -8.474 2.820 5.995 1.00 96.69 79 ALA A O 1
ATOM 620 N N . PHE A 1 80 ? -7.077 1.219 5.253 1.00 96.25 80 PHE A N 1
ATOM 621 C CA . PHE A 1 80 ? -7.319 1.366 3.811 1.00 96.25 80 PHE A CA 1
ATOM 622 C C . PHE A 1 80 ? -6.657 2.570 3.127 1.00 96.25 80 PHE A C 1
ATOM 624 O O . PHE A 1 80 ? -6.634 2.625 1.897 1.00 96.25 80 PHE A O 1
ATOM 631 N N . ASP A 1 81 ? -6.022 3.476 3.871 1.00 95.56 81 ASP A N 1
ATOM 632 C CA . ASP A 1 81 ? -5.129 4.461 3.261 1.00 95.56 81 ASP A CA 1
ATOM 633 C C . ASP A 1 81 ? -3.930 3.772 2.587 1.00 95.56 81 ASP A C 1
ATOM 635 O O . ASP A 1 81 ? -3.459 2.716 3.015 1.00 95.56 81 ASP A O 1
ATOM 639 N N . VAL A 1 82 ? -3.403 4.381 1.527 1.00 93.44 82 VAL A N 1
ATOM 640 C CA . VAL A 1 82 ? -2.298 3.833 0.735 1.00 93.44 82 VAL A CA 1
ATOM 641 C C . VAL A 1 82 ? -1.002 4.565 1.059 1.00 93.44 82 VAL A C 1
ATOM 643 O O . VAL A 1 82 ? -0.891 5.781 0.898 1.00 93.44 82 VAL A O 1
ATOM 646 N N . VAL A 1 83 ? 0.017 3.811 1.471 1.00 93.12 83 VAL A N 1
ATOM 647 C CA . VAL A 1 83 ? 1.379 4.313 1.679 1.00 93.12 83 VAL A CA 1
ATOM 648 C C . VAL A 1 83 ? 2.140 4.230 0.362 1.00 93.12 83 VAL A C 1
ATOM 650 O O . VAL A 1 83 ? 2.425 3.135 -0.122 1.00 93.12 83 VAL A O 1
ATOM 653 N N . LEU A 1 84 ? 2.525 5.374 -0.204 1.00 89.69 84 LEU A N 1
ATOM 654 C CA . LEU A 1 84 ? 3.389 5.436 -1.382 1.00 89.69 84 LEU A CA 1
ATOM 655 C C . LEU A 1 84 ? 4.861 5.398 -0.964 1.00 89.69 84 LEU A C 1
ATOM 657 O O . LEU A 1 84 ? 5.296 6.134 -0.074 1.00 89.69 84 LEU A O 1
ATOM 661 N N . MET A 1 85 ? 5.656 4.583 -1.651 1.00 88.88 85 MET A N 1
ATOM 662 C CA . MET A 1 85 ? 7.063 4.357 -1.348 1.00 88.88 85 MET A CA 1
ATOM 663 C C . MET A 1 85 ? 7.956 4.391 -2.590 1.00 88.88 85 MET A C 1
ATOM 665 O O . MET A 1 85 ? 7.574 4.018 -3.697 1.00 88.88 85 MET A O 1
ATOM 669 N N . LYS A 1 86 ? 9.225 4.745 -2.383 1.00 86.62 86 LYS A N 1
ATOM 670 C CA . LYS A 1 86 ? 10.288 4.575 -3.375 1.00 86.62 86 LYS A CA 1
ATOM 671 C C . LYS A 1 86 ? 10.651 3.090 -3.521 1.00 86.62 86 LYS A C 1
ATOM 673 O O . LYS A 1 86 ? 10.966 2.426 -2.534 1.00 86.62 86 LYS A O 1
ATOM 678 N N . ALA A 1 87 ? 10.694 2.571 -4.740 1.00 83.19 87 ALA A N 1
ATOM 679 C CA . ALA A 1 87 ? 11.353 1.321 -5.108 1.00 83.19 87 ALA A CA 1
ATOM 680 C C . ALA A 1 87 ? 12.777 1.598 -5.606 1.00 83.19 87 ALA A C 1
ATOM 682 O O . ALA A 1 87 ? 13.050 2.664 -6.157 1.00 83.19 87 ALA A O 1
ATOM 683 N N . ARG A 1 88 ? 13.685 0.634 -5.423 1.00 81.81 88 ARG A N 1
ATOM 684 C CA . ARG A 1 88 ? 14.965 0.615 -6.142 1.00 81.81 88 ARG A CA 1
ATOM 685 C C . ARG A 1 88 ? 14.749 -0.121 -7.460 1.00 81.81 88 ARG A C 1
ATOM 687 O O . ARG A 1 88 ? 14.355 -1.282 -7.430 1.00 81.81 88 ARG A O 1
A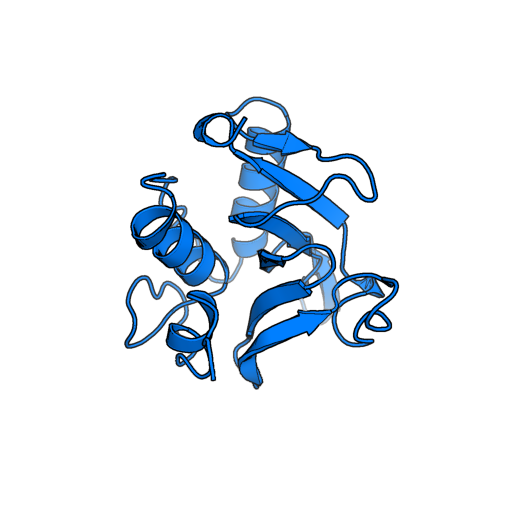TOM 694 N N . VAL A 1 89 ? 15.017 0.548 -8.573 1.00 77.62 89 VAL A N 1
ATOM 695 C CA . VAL A 1 89 ? 14.974 -0.030 -9.923 1.00 77.62 89 VAL A CA 1
ATOM 696 C C . VAL A 1 89 ? 16.365 0.043 -10.544 1.00 77.62 89 VAL A C 1
ATOM 698 O O . VAL A 1 89 ? 17.167 0.896 -10.153 1.00 77.62 89 VAL A O 1
ATOM 701 N N . ARG A 1 90 ? 16.666 -0.878 -11.462 1.00 76.31 90 ARG A N 1
ATOM 702 C CA . ARG A 1 90 ? 17.915 -0.883 -12.229 1.00 76.31 90 ARG A CA 1
ATOM 703 C C . ARG A 1 90 ? 17.628 -0.346 -13.628 1.00 76.31 90 ARG A C 1
ATOM 705 O O . ARG A 1 90 ? 16.765 -0.891 -14.303 1.00 76.31 90 ARG A O 1
ATOM 712 N N . GLU A 1 91 ? 18.354 0.684 -14.039 1.00 75.00 91 GLU A N 1
ATOM 713 C CA . GLU A 1 91 ? 18.251 1.336 -15.347 1.00 75.00 91 GLU A CA 1
ATOM 714 C C . GLU A 1 91 ? 19.669 1.577 -15.874 1.00 75.00 91 GLU A C 1
ATOM 716 O O . GLU A 1 91 ? 20.464 2.225 -15.194 1.00 75.00 91 GLU A O 1
ATOM 721 N N . ASN A 1 92 ? 20.005 1.025 -17.047 1.00 73.94 92 ASN A N 1
ATOM 722 C CA . ASN A 1 92 ? 21.319 1.178 -17.695 1.00 73.94 92 ASN A CA 1
ATOM 723 C C . ASN A 1 92 ? 22.508 0.991 -16.722 1.00 73.94 92 ASN A C 1
ATOM 725 O O . ASN A 1 92 ? 23.350 1.875 -16.568 1.00 73.94 92 ASN A O 1
ATOM 729 N N . ASP A 1 93 ? 22.511 -0.130 -15.990 1.00 80.31 93 ASP A N 1
ATOM 730 C CA . ASP A 1 93 ? 23.494 -0.498 -14.952 1.00 80.31 93 ASP A CA 1
ATOM 731 C C . ASP A 1 93 ? 23.621 0.448 -13.745 1.00 80.31 93 ASP A C 1
ATOM 733 O O . ASP A 1 93 ? 24.479 0.262 -12.880 1.00 80.31 93 ASP A O 1
ATOM 737 N N . ARG A 1 94 ? 22.713 1.417 -13.601 1.00 80.81 94 ARG A N 1
ATOM 738 C CA . ARG A 1 94 ? 22.609 2.285 -12.424 1.00 80.81 94 ARG A CA 1
ATOM 739 C C . ARG A 1 94 ? 21.364 1.955 -11.613 1.00 80.81 94 ARG A C 1
ATOM 741 O O . ARG A 1 94 ? 20.348 1.495 -12.129 1.00 80.81 94 ARG A O 1
ATOM 748 N N . PHE A 1 95 ? 21.437 2.200 -10.308 1.00 81.81 95 PHE A N 1
ATOM 749 C CA . PHE A 1 95 ? 20.270 2.117 -9.435 1.00 81.81 95 PHE A CA 1
ATOM 750 C C . PHE A 1 95 ? 19.613 3.486 -9.294 1.00 81.81 95 PHE A C 1
ATOM 752 O O . PHE A 1 95 ? 20.255 4.441 -8.859 1.00 81.81 95 PHE A O 1
ATOM 759 N N . ALA A 1 96 ? 18.312 3.549 -9.562 1.00 80.12 96 ALA A N 1
ATOM 760 C CA . ALA A 1 96 ? 17.483 4.716 -9.297 1.00 80.12 96 ALA A CA 1
ATOM 761 C C . ALA A 1 96 ? 16.460 4.411 -8.194 1.00 80.12 96 ALA A C 1
ATOM 763 O O . ALA A 1 96 ? 16.005 3.275 -8.022 1.00 80.12 96 ALA A O 1
ATOM 764 N N . ARG A 1 97 ? 16.090 5.438 -7.418 1.00 82.62 97 ARG A N 1
ATOM 765 C CA . ARG A 1 97 ? 14.974 5.368 -6.467 1.00 82.62 97 ARG A CA 1
ATOM 766 C C . ARG A 1 97 ? 13.781 6.103 -7.045 1.00 82.62 97 ARG A C 1
ATOM 768 O O . ARG A 1 97 ? 13.795 7.325 -7.143 1.00 82.62 97 ARG A O 1
ATOM 775 N N . VAL A 1 98 ? 12.742 5.353 -7.362 1.00 77.62 98 VAL A N 1
ATOM 776 C CA . VAL A 1 98 ? 11.576 5.853 -8.091 1.00 77.62 98 VAL A CA 1
ATOM 777 C C . VAL A 1 98 ? 10.309 5.549 -7.298 1.00 77.62 98 VAL A C 1
ATOM 779 O O . VAL A 1 98 ? 10.304 4.565 -6.568 1.00 77.62 98 VAL A O 1
ATOM 782 N N . PRO A 1 99 ? 9.242 6.354 -7.384 1.00 77.12 99 PRO A N 1
ATOM 783 C CA . PRO A 1 99 ? 7.988 6.198 -6.619 1.00 77.12 99 PRO A CA 1
ATOM 784 C C . PRO A 1 99 ? 7.159 4.909 -6.872 1.00 77.12 99 PRO A C 1
ATOM 786 O O . PRO A 1 99 ? 5.946 4.941 -6.759 1.00 77.12 99 PRO A O 1
ATOM 789 N N . ALA A 1 100 ? 7.762 3.774 -7.221 1.00 77.88 100 ALA A N 1
ATOM 790 C CA . ALA A 1 100 ? 7.085 2.597 -7.770 1.00 77.88 100 ALA A CA 1
ATOM 791 C C . ALA A 1 100 ? 6.781 1.473 -6.769 1.00 77.88 100 ALA A C 1
ATOM 793 O O . ALA A 1 100 ? 6.975 0.293 -7.062 1.00 77.88 100 ALA A O 1
ATOM 794 N N . HIS A 1 101 ? 6.359 1.814 -5.557 1.00 86.75 101 HIS A N 1
ATOM 795 C CA . HIS A 1 101 ? 5.929 0.816 -4.585 1.00 86.75 101 HIS A CA 1
ATOM 796 C C . HIS A 1 101 ? 4.841 1.365 -3.679 1.00 86.75 101 HIS A C 1
ATOM 798 O O . HIS A 1 101 ? 4.824 2.559 -3.392 1.00 86.75 101 HIS A O 1
ATOM 804 N N . CYS A 1 102 ? 3.974 0.493 -3.183 1.00 89.75 102 CYS A N 1
ATOM 805 C CA . CYS A 1 102 ? 2.915 0.877 -2.266 1.00 89.75 102 CYS A CA 1
ATOM 806 C C . CYS A 1 102 ? 2.576 -0.240 -1.272 1.00 89.75 102 CYS A C 1
ATOM 808 O O . CYS A 1 102 ? 3.018 -1.382 -1.418 1.00 89.75 102 CYS A O 1
ATOM 810 N N . GLY A 1 103 ? 1.823 0.130 -0.242 1.00 93.19 103 GLY A N 1
ATOM 811 C CA . GLY A 1 103 ? 1.163 -0.766 0.703 1.00 93.19 103 GLY A CA 1
ATOM 812 C C . GLY A 1 103 ? -0.141 -0.137 1.189 1.00 93.19 103 GLY A C 1
ATOM 813 O O . GLY A 1 103 ? -0.369 1.050 0.961 1.00 93.19 103 GLY A O 1
ATOM 814 N N . VAL A 1 104 ? -0.981 -0.921 1.855 1.00 95.31 104 VAL A N 1
ATOM 815 C CA . VAL A 1 104 ? -2.270 -0.485 2.409 1.00 95.31 104 VAL A CA 1
ATOM 816 C C . VAL A 1 104 ? -2.219 -0.512 3.932 1.00 95.31 104 VAL A C 1
ATOM 818 O O . VAL A 1 104 ? -1.699 -1.455 4.527 1.00 95.31 104 VAL A O 1
ATOM 821 N N . ILE A 1 105 ? -2.720 0.531 4.579 1.00 97.31 105 ILE A N 1
ATOM 822 C CA . ILE A 1 105 ? -2.711 0.658 6.034 1.00 97.31 105 ILE A CA 1
ATOM 823 C C . ILE A 1 105 ? -3.745 -0.295 6.631 1.00 97.31 105 ILE A C 1
ATOM 825 O O . ILE A 1 105 ? -4.897 -0.347 6.209 1.00 97.31 105 ILE A O 1
ATOM 829 N N . VAL A 1 106 ? -3.314 -1.073 7.621 1.00 96.81 106 VAL A N 1
ATOM 830 C CA . VAL A 1 106 ? -4.174 -2.009 8.362 1.00 96.81 106 VAL A CA 1
A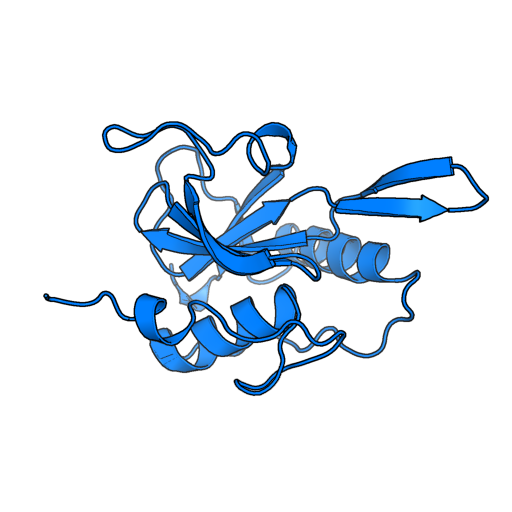TOM 831 C C . VAL A 1 106 ? -4.783 -1.319 9.576 1.00 96.81 106 VAL A C 1
ATOM 833 O O . VAL A 1 106 ? -5.948 -1.519 9.906 1.00 96.81 106 VAL A O 1
ATOM 836 N N . ARG A 1 107 ? -3.962 -0.515 10.249 1.00 95.00 107 ARG A N 1
ATOM 837 C CA . ARG A 1 107 ? -4.288 0.326 11.401 1.00 95.00 107 ARG A CA 1
ATOM 838 C C . ARG A 1 107 ? -3.234 1.432 11.500 1.00 95.00 107 ARG A C 1
ATOM 840 O O . ARG A 1 107 ? -2.158 1.242 10.921 1.00 95.00 107 ARG A O 1
ATOM 847 N N . PRO A 1 108 ? -3.472 2.508 12.268 1.00 94.69 108 PRO A N 1
ATOM 848 C CA . PRO A 1 108 ? -2.513 3.597 12.386 1.00 94.69 108 PRO A CA 1
ATOM 849 C C . PRO A 1 108 ? -1.086 3.104 12.655 1.00 94.69 108 PRO A C 1
ATOM 851 O O . PRO A 1 108 ? -0.853 2.316 13.576 1.00 94.69 108 PRO A O 1
ATOM 854 N N . GLY A 1 109 ? -0.148 3.503 11.795 1.00 95.19 109 GLY A N 1
ATOM 855 C CA . GLY A 1 109 ? 1.279 3.163 11.892 1.00 95.19 109 GLY A CA 1
ATOM 856 C C . GLY A 1 109 ? 1.706 1.868 11.199 1.00 95.19 109 GLY A C 1
ATOM 857 O O . GLY A 1 109 ? 2.903 1.669 10.984 1.00 95.19 109 GLY A O 1
ATOM 858 N N . PHE A 1 110 ? 0.771 1.001 10.800 1.00 96.94 110 PHE A N 1
ATOM 859 C CA . PHE A 1 110 ? 1.061 -0.336 10.272 1.00 96.94 110 PHE A CA 1
ATOM 860 C C . PHE A 1 110 ? 0.474 -0.518 8.881 1.00 96.94 110 PHE A C 1
ATOM 862 O O . PHE A 1 110 ? -0.732 -0.379 8.679 1.00 96.94 110 PHE A O 1
ATOM 869 N N . MET A 1 111 ? 1.319 -0.915 7.934 1.00 96.69 111 MET A N 1
ATOM 870 C CA . MET A 1 111 ? 0.890 -1.226 6.575 1.00 96.69 111 MET A CA 1
ATOM 871 C C . MET A 1 111 ? 1.114 -2.695 6.247 1.00 96.69 111 MET A C 1
ATOM 873 O O . MET A 1 111 ? 2.131 -3.285 6.613 1.00 96.69 111 MET A O 1
ATOM 877 N N . LEU A 1 112 ? 0.178 -3.253 5.496 1.00 97.31 112 LEU A N 1
ATOM 878 C CA . LEU A 1 112 ? 0.329 -4.482 4.748 1.00 97.31 112 LEU A CA 1
ATOM 879 C C . LEU A 1 112 ? 0.943 -4.140 3.385 1.00 97.31 112 LEU A C 1
ATOM 881 O O . LEU A 1 112 ? 0.449 -3.278 2.658 1.00 97.31 112 LEU A O 1
ATOM 885 N N . HIS A 1 113 ? 2.026 -4.814 3.025 1.00 94.81 113 HIS A N 1
ATOM 886 C CA . HIS A 1 113 ? 2.652 -4.665 1.714 1.00 94.81 113 HIS A CA 1
ATOM 887 C C . HIS A 1 113 ? 3.265 -5.993 1.268 1.00 94.81 113 HIS A C 1
ATOM 889 O O . HIS A 1 113 ? 3.421 -6.904 2.075 1.00 94.81 113 HIS A O 1
ATOM 895 N N . ILE A 1 114 ? 3.637 -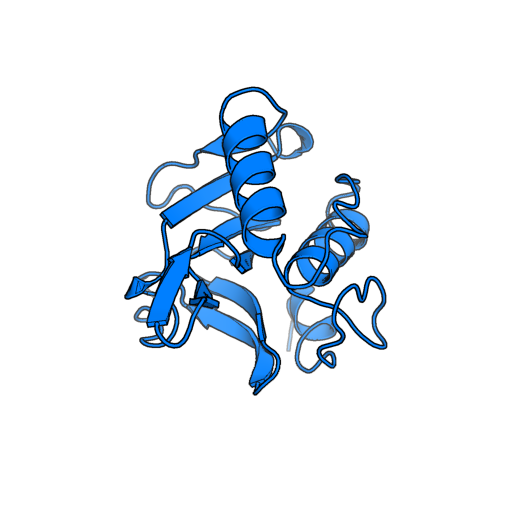6.106 -0.007 1.00 94.19 114 ILE A N 1
ATOM 896 C CA . ILE A 1 114 ? 4.247 -7.319 -0.563 1.00 94.19 114 ILE A CA 1
ATOM 897 C C . ILE A 1 114 ? 5.516 -7.014 -1.338 1.00 94.19 114 ILE A C 1
ATOM 899 O O . ILE A 1 114 ? 5.596 -6.020 -2.055 1.00 94.19 114 ILE A O 1
ATOM 903 N N . GLN A 1 115 ? 6.518 -7.884 -1.221 1.00 87.19 115 GLN A N 1
ATOM 904 C CA . GLN A 1 115 ? 7.732 -7.828 -2.032 1.00 87.19 115 GLN A CA 1
ATOM 905 C C . GLN A 1 115 ? 8.118 -9.216 -2.534 1.00 87.19 115 GLN A C 1
ATOM 907 O O . GLN A 1 115 ? 7.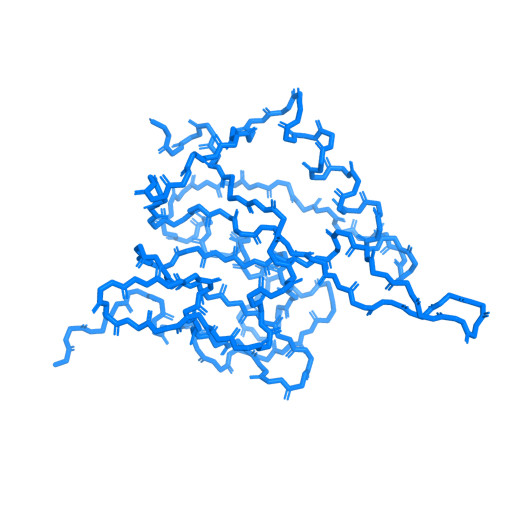911 -10.217 -1.851 1.00 87.19 115 GLN A O 1
ATOM 912 N N . LYS A 1 116 ? 8.796 -9.257 -3.688 1.00 85.44 116 LYS A N 1
ATOM 913 C CA . LYS A 1 116 ? 9.277 -10.496 -4.321 1.00 85.44 116 LYS A CA 1
ATOM 914 C C . LYS A 1 116 ? 10.067 -11.416 -3.381 1.00 85.44 116 LYS A C 1
ATOM 916 O O . LYS A 1 116 ? 10.030 -12.624 -3.556 1.00 85.44 116 LYS A O 1
ATOM 921 N N . LYS A 1 117 ? 10.795 -10.855 -2.410 1.00 84.69 117 LYS A N 1
ATOM 922 C CA . LYS A 1 117 ? 11.664 -11.618 -1.497 1.00 84.69 117 LYS A CA 1
ATOM 923 C C . LYS A 1 117 ? 11.003 -12.043 -0.186 1.00 84.69 117 LYS A C 1
ATOM 925 O O . LYS A 1 117 ? 11.558 -12.897 0.489 1.00 84.69 117 LYS A O 1
ATOM 930 N N . THR A 1 118 ? 9.895 -11.419 0.208 1.00 84.62 118 THR A N 1
ATOM 931 C CA . THR A 1 118 ? 9.364 -11.543 1.579 1.00 84.62 118 THR A CA 1
ATOM 932 C C . THR A 1 118 ? 7.889 -11.912 1.628 1.00 84.62 118 THR A C 1
ATOM 934 O O . THR A 1 118 ? 7.345 -11.981 2.723 1.00 84.62 118 THR A O 1
ATOM 937 N N . MET A 1 119 ? 7.243 -12.129 0.472 1.00 94.38 119 MET A N 1
ATOM 938 C CA . MET A 1 119 ? 5.786 -12.303 0.381 1.00 94.38 119 MET A CA 1
ATOM 939 C C . MET A 1 119 ? 5.060 -11.086 0.986 1.00 94.38 119 MET A C 1
ATOM 941 O O . MET A 1 119 ? 5.677 -10.024 1.169 1.00 94.38 119 MET A O 1
ATOM 945 N N . SER A 1 120 ? 3.744 -11.167 1.183 1.00 96.44 120 SER A N 1
ATOM 946 C CA . SER A 1 120 ? 2.999 -10.106 1.863 1.00 96.44 120 SER A CA 1
ATOM 947 C C . SER A 1 120 ? 3.177 -10.174 3.380 1.00 96.44 120 SER A C 1
ATOM 949 O O . SER A 1 120 ? 3.091 -11.239 3.993 1.00 96.44 120 SER A O 1
ATOM 951 N N . ALA A 1 121 ? 3.409 -9.021 3.999 1.00 96.06 121 ALA A N 1
ATOM 952 C CA . ALA A 1 121 ? 3.629 -8.897 5.431 1.00 96.06 121 ALA A CA 1
ATOM 953 C C . ALA A 1 121 ? 3.115 -7.553 5.953 1.00 96.06 121 ALA A C 1
ATOM 955 O O . ALA A 1 121 ? 3.038 -6.565 5.215 1.00 96.06 121 ALA A O 1
ATOM 956 N N . ILE A 1 122 ? 2.792 -7.521 7.245 1.00 96.56 122 ILE A N 1
ATOM 957 C CA . ILE A 1 122 ? 2.463 -6.290 7.961 1.00 96.56 122 ILE A CA 1
ATOM 958 C C . ILE A 1 122 ? 3.733 -5.765 8.621 1.00 96.56 122 ILE A C 1
ATOM 960 O O . ILE A 1 122 ? 4.404 -6.495 9.349 1.00 96.56 122 ILE A O 1
ATOM 964 N N . VAL A 1 123 ? 4.042 -4.492 8.397 1.00 96.06 123 VAL A N 1
ATOM 965 C CA . VAL A 1 123 ? 5.190 -3.815 9.006 1.00 96.06 123 VAL A CA 1
ATOM 966 C C . VAL A 1 123 ? 4.791 -2.430 9.517 1.00 96.06 123 VAL A C 1
ATOM 968 O O . VAL A 1 123 ? 3.943 -1.770 8.905 1.00 96.06 123 VAL A O 1
ATOM 971 N N . PRO A 1 124 ? 5.406 -1.945 10.607 1.00 97.00 124 PRO A N 1
ATOM 972 C CA . PRO A 1 124 ? 5.296 -0.543 10.978 1.00 97.00 124 PRO A CA 1
ATOM 973 C C . PRO A 1 124 ? 5.990 0.319 9.914 1.00 97.00 124 PRO A C 1
ATOM 975 O O . PRO A 1 124 ? 7.151 0.079 9.576 1.00 97.00 124 PRO A O 1
ATOM 978 N N . TYR A 1 125 ? 5.290 1.304 9.350 1.00 95.62 125 TYR A N 1
ATOM 979 C CA . TYR A 1 125 ? 5.830 2.156 8.277 1.00 95.62 125 TYR A CA 1
ATOM 980 C C . TYR A 1 125 ? 6.310 3.527 8.771 1.00 95.62 125 TYR A C 1
ATOM 982 O O . TYR A 1 125 ? 7.093 4.185 8.083 1.00 95.62 125 TYR A O 1
ATOM 990 N N . ARG A 1 126 ? 5.877 3.926 9.971 1.00 95.19 126 ARG A N 1
ATOM 991 C CA . ARG A 1 126 ? 6.359 5.080 10.735 1.00 95.19 126 ARG A CA 1
ATOM 992 C C . ARG A 1 126 ? 6.438 4.724 12.221 1.00 95.19 126 ARG A C 1
ATOM 994 O O . ARG A 1 126 ? 5.945 3.669 12.623 1.00 95.19 126 ARG A O 1
ATOM 1001 N N . ASP A 1 127 ? 7.058 5.595 13.008 1.00 94.75 127 ASP A N 1
ATOM 1002 C CA . ASP A 1 127 ? 7.038 5.475 14.463 1.00 94.75 127 ASP A CA 1
ATOM 1003 C C . ASP A 1 127 ? 5.614 5.713 14.986 1.00 94.75 127 ASP A C 1
ATOM 1005 O O . ASP A 1 127 ? 4.868 6.535 14.458 1.00 94.75 127 ASP A O 1
ATOM 1009 N N . SER A 1 128 ? 5.234 4.956 16.008 1.00 90.00 128 SER A N 1
ATOM 1010 C CA . SER A 1 128 ? 3.965 5.072 16.727 1.00 90.00 128 SER A CA 1
ATOM 1011 C C . SER A 1 128 ? 4.177 4.667 18.182 1.00 90.00 128 SER A C 1
ATOM 1013 O O . SER A 1 128 ? 5.191 4.044 18.508 1.00 90.00 128 SER A O 1
ATOM 1015 N N . ASP A 1 129 ? 3.175 4.891 19.027 1.00 88.56 129 ASP A N 1
ATOM 1016 C CA . ASP A 1 129 ? 3.202 4.462 20.432 1.00 88.56 129 ASP A CA 1
ATOM 1017 C C . ASP A 1 129 ? 3.449 2.954 20.603 1.00 88.56 129 ASP A C 1
ATOM 1019 O O . ASP A 1 129 ? 3.963 2.508 21.625 1.00 88.56 129 ASP A O 1
ATOM 1023 N N . SER A 1 130 ? 3.094 2.151 19.592 1.00 88.81 130 SER A N 1
ATOM 1024 C CA . SER A 1 130 ? 3.147 0.685 19.664 1.00 88.81 130 SER A CA 1
ATOM 1025 C C . SER A 1 130 ? 4.344 0.045 18.956 1.00 88.81 130 SER A C 1
ATOM 1027 O O . SER A 1 130 ? 4.598 -1.141 19.166 1.00 88.81 130 SER A O 1
ATOM 1029 N N . ALA A 1 131 ? 5.067 0.777 18.101 1.00 93.00 131 ALA A N 1
ATOM 1030 C CA . ALA A 1 131 ? 6.236 0.257 17.390 1.00 93.00 131 ALA A CA 1
ATOM 1031 C C . ALA A 1 131 ? 7.050 1.357 16.706 1.00 93.00 131 ALA A C 1
ATOM 1033 O O . ALA A 1 131 ? 6.508 2.360 16.242 1.00 93.00 131 ALA A O 1
ATOM 1034 N N . ARG A 1 132 ? 8.350 1.087 16.548 1.00 96.50 132 ARG A N 1
ATOM 1035 C CA . ARG A 1 132 ? 9.240 1.855 15.671 1.00 96.50 132 ARG A CA 1
ATOM 1036 C C . ARG A 1 132 ? 9.048 1.463 14.211 1.00 96.50 132 ARG A C 1
ATOM 1038 O O . ARG A 1 132 ? 8.789 0.297 13.911 1.00 96.50 132 ARG A O 1
ATOM 1045 N N . ALA A 1 133 ? 9.255 2.417 13.313 1.00 95.44 133 ALA A N 1
ATOM 1046 C CA . ALA A 1 133 ? 9.217 2.206 11.878 1.00 95.44 133 ALA A CA 1
ATOM 1047 C C . ALA A 1 133 ? 10.221 1.128 11.451 1.00 95.44 133 ALA A C 1
ATOM 1049 O O . ALA A 1 133 ? 11.385 1.122 11.860 1.00 95.44 133 ALA A O 1
ATOM 1050 N N . HIS A 1 134 ? 9.794 0.227 10.571 1.00 94.75 134 HIS A N 1
ATOM 1051 C CA . HIS A 1 134 ? 10.661 -0.832 10.089 1.00 94.75 134 HIS A CA 1
ATOM 1052 C C . HIS A 1 134 ? 11.710 -0.258 9.122 1.00 94.75 134 HIS A C 1
ATOM 1054 O O . HIS A 1 134 ? 11.388 0.392 8.120 1.00 94.75 134 HIS A O 1
ATOM 1060 N N . VAL A 1 135 ? 12.992 -0.533 9.390 1.00 91.62 135 VAL A N 1
ATOM 1061 C CA . VAL A 1 135 ? 14.138 0.051 8.661 1.00 91.62 135 VAL A CA 1
ATOM 1062 C C . VAL A 1 135 ? 14.088 -0.194 7.146 1.00 91.62 135 VAL A C 1
ATOM 1064 O O . VAL A 1 135 ? 14.544 0.630 6.352 1.00 91.62 135 VAL A O 1
ATOM 1067 N N . SER A 1 136 ? 13.480 -1.304 6.712 1.00 87.50 136 SER A N 1
ATOM 1068 C CA . SER A 1 136 ? 13.359 -1.643 5.287 1.00 87.50 136 SER A CA 1
ATOM 1069 C C . SER A 1 136 ? 12.378 -0.754 4.507 1.00 87.50 136 SER A C 1
ATOM 1071 O O . SER A 1 136 ? 12.419 -0.758 3.269 1.00 87.50 136 SER A O 1
ATOM 1073 N N . VAL A 1 137 ? 11.509 -0.001 5.195 1.00 90.69 137 VAL A N 1
ATOM 1074 C CA . VAL A 1 137 ? 10.452 0.817 4.575 1.00 90.69 13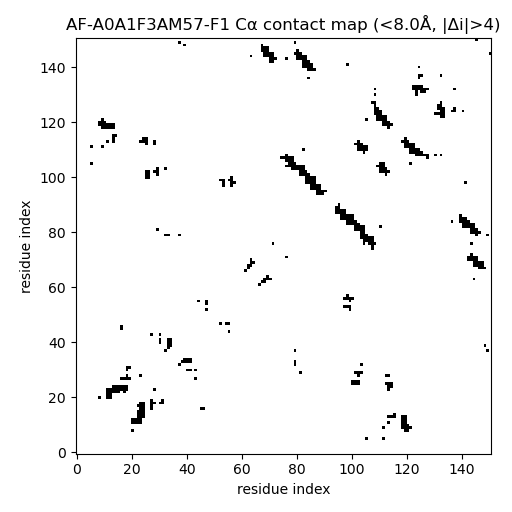7 VAL A CA 1
ATOM 1075 C C . VAL A 1 137 ? 10.506 2.291 4.959 1.00 90.69 137 VAL A C 1
ATOM 1077 O O . VAL A 1 137 ? 10.221 3.119 4.098 1.00 90.69 137 VAL A O 1
ATOM 1080 N N . VAL A 1 138 ? 10.944 2.642 6.171 1.00 92.25 138 VAL A N 1
ATOM 1081 C CA . VAL A 1 138 ? 10.861 4.021 6.691 1.00 92.25 138 VAL A CA 1
ATOM 1082 C C . VAL A 1 138 ? 11.507 5.059 5.762 1.00 92.25 138 VAL A C 1
ATOM 1084 O O . VAL A 1 138 ? 10.890 6.056 5.403 1.00 92.25 138 VAL A O 1
ATOM 1087 N N . HIS A 1 139 ? 12.702 4.780 5.234 1.00 92.88 139 HIS A N 1
ATOM 1088 C CA . HIS A 1 139 ? 13.423 5.696 4.335 1.00 92.88 139 HIS A CA 1
ATOM 1089 C C . HIS A 1 139 ? 12.876 5.735 2.899 1.00 92.88 139 HIS A C 1
ATOM 1091 O O . HIS A 1 139 ? 13.444 6.388 2.017 1.00 92.88 139 HIS A O 1
ATOM 1097 N N . ARG A 1 140 ? 11.829 4.958 2.615 1.00 90.94 140 ARG A N 1
ATOM 1098 C CA . ARG A 1 140 ? 11.212 4.856 1.291 1.00 90.94 140 ARG A CA 1
ATOM 1099 C C . ARG A 1 140 ? 9.891 5.603 1.230 1.00 90.94 140 ARG A C 1
ATOM 1101 O O . ARG A 1 140 ? 9.486 5.911 0.114 1.00 90.94 140 ARG A O 1
ATOM 1108 N N . VAL A 1 141 ? 9.244 5.877 2.363 1.00 92.25 141 VAL A N 1
ATOM 1109 C CA . VAL A 1 141 ? 7.930 6.527 2.418 1.00 92.25 141 VAL A CA 1
ATOM 1110 C C . VAL A 1 141 ? 7.992 7.902 1.750 1.00 92.25 141 VAL A C 1
ATOM 1112 O O . VAL A 1 141 ? 8.895 8.697 1.998 1.00 92.25 141 VAL A O 1
ATOM 1115 N N . ILE A 1 142 ? 7.046 8.148 0.847 1.00 89.56 142 ILE A N 1
ATOM 1116 C CA . ILE A 1 142 ? 6.842 9.433 0.166 1.00 89.56 142 ILE A CA 1
ATOM 1117 C C . ILE A 1 142 ? 5.656 10.164 0.798 1.00 89.56 142 ILE A C 1
ATOM 1119 O O . ILE A 1 142 ? 5.718 11.371 1.014 1.00 89.56 142 ILE A O 1
ATOM 1123 N N . GLY A 1 143 ? 4.579 9.434 1.089 1.00 90.00 143 GLY A N 1
ATOM 1124 C CA . GLY A 1 143 ? 3.363 9.984 1.671 1.00 90.00 143 GLY A CA 1
ATOM 1125 C C . GLY A 1 143 ? 2.262 8.939 1.798 1.00 90.00 143 GLY A C 1
ATOM 1126 O O . GLY A 1 143 ? 2.404 7.812 1.316 1.00 90.00 143 GLY A O 1
ATOM 1127 N N . VAL A 1 144 ? 1.177 9.345 2.447 1.00 92.69 144 VAL A N 1
ATOM 1128 C CA . VAL A 1 144 ? -0.037 8.552 2.651 1.00 92.69 144 VAL A CA 1
ATOM 1129 C C . VAL A 1 144 ? -1.175 9.219 1.889 1.00 92.69 144 VAL A C 1
ATOM 1131 O O . VAL A 1 144 ? -1.253 10.449 1.847 1.00 92.69 144 VAL A O 1
ATOM 1134 N N . TYR A 1 145 ? -2.027 8.416 1.261 1.00 90.62 145 TYR A N 1
ATOM 1135 C CA . TYR A 1 145 ? -3.110 8.894 0.411 1.00 90.62 145 TYR A CA 1
ATOM 1136 C C . TYR A 1 145 ? -4.400 8.135 0.697 1.00 90.62 145 TYR A C 1
ATOM 1138 O O . TYR A 1 145 ? -4.395 6.909 0.785 1.00 90.62 145 TYR A O 1
ATOM 1146 N N . ARG A 1 146 ? -5.505 8.871 0.784 1.00 91.75 146 ARG A N 1
ATOM 1147 C CA . ARG A 1 146 ? -6.853 8.348 1.000 1.00 91.75 146 ARG A CA 1
ATOM 1148 C C . ARG A 1 146 ? -7.666 8.471 -0.273 1.00 91.75 146 ARG A C 1
ATOM 1150 O O . ARG A 1 146 ? -7.669 9.533 -0.896 1.00 91.75 146 ARG A O 1
ATOM 1157 N N . HIS A 1 147 ? -8.360 7.404 -0.642 1.00 88.50 147 HIS A N 1
ATOM 1158 C CA . HIS A 1 147 ? -9.324 7.448 -1.734 1.00 88.50 147 HIS A CA 1
ATOM 1159 C C . HIS A 1 147 ? -10.575 8.227 -1.303 1.00 88.50 147 HIS A C 1
ATOM 1161 O O . HIS A 1 147 ? -11.028 8.082 -0.172 1.00 88.50 147 HIS A O 1
ATOM 1167 N N . GLY A 1 148 ? -11.169 9.021 -2.193 1.00 86.00 148 GLY A N 1
ATOM 1168 C CA . GLY A 1 148 ? -12.319 9.879 -1.888 1.00 86.00 148 GLY A CA 1
ATOM 1169 C C . GLY A 1 148 ? -13.566 9.113 -1.443 1.00 86.00 148 GLY A C 1
ATOM 1170 O O . GLY A 1 148 ? -14.365 9.645 -0.687 1.00 86.00 148 GLY A O 1
ATOM 1171 N N . ALA A 1 149 ? -13.692 7.843 -1.835 1.00 89.38 149 ALA A N 1
ATOM 1172 C CA . ALA A 1 149 ? -14.756 6.953 -1.357 1.00 89.38 149 ALA A CA 1
ATOM 1173 C C . ALA A 1 149 ? -14.604 6.522 0.122 1.00 89.38 149 ALA A C 1
ATOM 1175 O O . ALA A 1 149 ? -15.494 5.873 0.655 1.00 89.38 149 ALA A O 1
ATOM 1176 N N . LEU A 1 150 ? -13.477 6.848 0.768 1.00 87.38 150 LEU A N 1
ATOM 1177 C CA . LEU A 1 150 ? -13.171 6.538 2.173 1.00 87.38 150 LEU A CA 1
ATOM 1178 C C . LEU A 1 150 ? -13.212 7.782 3.082 1.00 87.38 150 LEU A C 1
ATOM 1180 O O . LEU A 1 150 ? -12.771 7.706 4.233 1.00 87.38 150 LEU A O 1
ATOM 1184 N N . ALA A 1 151 ? -13.604 8.937 2.532 1.00 71.88 151 ALA A N 1
ATOM 1185 C CA . ALA A 1 151 ? -13.601 10.229 3.214 1.00 71.88 151 ALA A CA 1
ATOM 1186 C C . ALA A 1 151 ? -14.893 10.488 3.994 1.00 71.88 151 ALA A C 1
ATOM 1188 O O . ALA A 1 151 ? -15.966 10.040 3.535 1.00 71.88 151 ALA A O 1
#

Sequence (151 aa):
MSGTWASAYIGLPYRANGRERDGVDCWGLVRLVLAEHAAVDVPDYGEVDAADLLRVAGRFRRDSQSGPWRRVEPDQDQAFDVVLMKARVRENDRFARVPAHCGVIVRPGFMLHIQKKTMSAIVPYRDSDSARAHVSVVHRVIGVYRHGALA

Foldseek 3Di:
DPDQPCVLQPQQADDVLDQDSVHDAFVSQLQNCCCPPVVDHDDDPDDDPVVCLLVVQVVVVVCCVVNQKDFDDPQRDAFSKKWFWWDWDADPNDTDTGRRGIFTASGGQWTWGADNVRGTDIFRQDDDPVDHHDPVHVVTTPGIIDGNSRD

Nearest PDB structures (foldseek):
  7v6s-assembly2_B  TM=8.247E-01  e=2.855E-06  Escherichia coli K-12
  8xup-assembly1_G  TM=8.074E-01  e=5.243E-06  Escherichia coli K-12
  8xup-assembly1_E  TM=8.367E-01  e=1.305E-05  Escherichia coli K-12
  6b8c-assembly1_A  TM=7.590E-01  e=1.237E-04  Enterococcus faecium
  4mji-assembly1_D  TM=2.227E-01  e=5.162E+00  Homo sapiens

Radius of gyration: 14.56 Å; Cα contacts (8 Å, |Δi|>4): 291; chains: 1; bounding box: 40×33×40 Å